Protein AF-A0A973ED53-F1 (afdb_monomer_lite)

Foldseek 3Di:
DVVVVLLVVLCVLQVVLVVVLVVCCVPPDDVPDPPNVVVNCVSNVVSVVSSVVSSCVVVVVVVPD

Structure (mmCIF, N/CA/C/O backbone):
data_AF-A0A973ED53-F1
#
_entry.id   AF-A0A973ED53-F1
#
loop_
_atom_site.group_PDB
_atom_site.id
_atom_site.type_symbol
_atom_site.label_atom_id
_atom_site.label_alt_id
_atom_site.label_comp_id
_atom_site.label_asym_id
_atom_site.label_entity_id
_atom_site.label_seq_id
_atom_site.pdbx_PDB_ins_code
_atom_site.Cartn_x
_atom_site.Cartn_y
_atom_site.Cartn_z
_atom_site.occupancy
_atom_site.B_iso_or_equiv
_atom_site.auth_seq_id
_atom_site.auth_comp_id
_atom_site.auth_asym_id
_atom_site.auth_atom_id
_a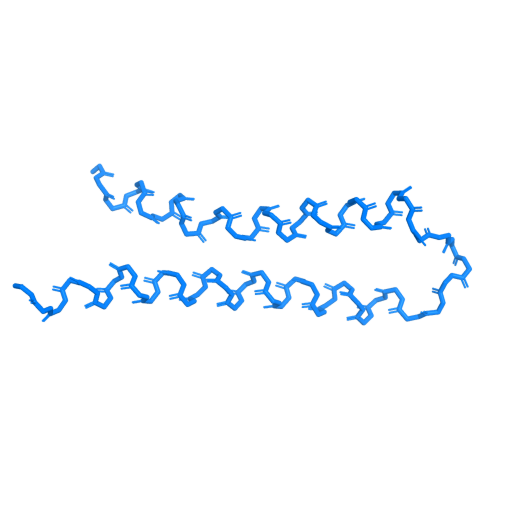tom_site.pdbx_PDB_model_num
ATOM 1 N N . MET A 1 1 ? -8.843 3.606 20.962 1.00 58.78 1 MET A N 1
ATOM 2 C CA . MET A 1 1 ? -7.643 2.774 20.713 1.00 58.78 1 MET A CA 1
ATOM 3 C C . MET A 1 1 ? -7.904 1.590 19.765 1.00 58.78 1 MET A C 1
ATOM 5 O O . MET A 1 1 ? -7.360 1.607 18.671 1.00 58.78 1 MET A O 1
ATOM 9 N N . LEU A 1 2 ? -8.802 0.631 20.067 1.00 68.81 2 LEU A N 1
ATOM 10 C CA . LEU A 1 2 ? -9.045 -0.554 19.201 1.00 68.81 2 LEU A CA 1
ATOM 11 C C . LEU A 1 2 ? -9.468 -0.261 17.744 1.00 68.81 2 LEU A C 1
ATOM 13 O O . LEU A 1 2 ? -9.146 -1.033 16.846 1.00 68.81 2 LEU A O 1
ATOM 17 N N . LYS A 1 3 ? -10.205 0.831 17.485 1.00 68.62 3 LYS A N 1
ATOM 18 C CA . LYS A 1 3 ? -10.603 1.218 16.114 1.00 68.62 3 LYS A CA 1
ATOM 19 C C . LYS A 1 3 ? -9.391 1.535 15.228 1.00 68.62 3 LYS A C 1
ATOM 21 O O . LYS A 1 3 ? -9.378 1.136 14.073 1.00 68.62 3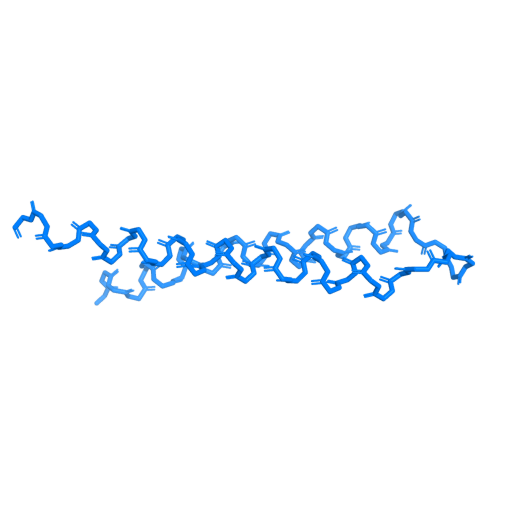 LYS A O 1
ATOM 26 N N . ILE A 1 4 ? -8.384 2.206 15.786 1.00 75.62 4 ILE A N 1
ATOM 27 C CA . ILE A 1 4 ? -7.169 2.616 15.065 1.00 75.62 4 ILE A CA 1
ATOM 28 C C . ILE A 1 4 ? -6.342 1.380 14.707 1.00 75.62 4 ILE A C 1
ATOM 30 O O . ILE A 1 4 ? -5.880 1.261 13.580 1.00 75.62 4 ILE A O 1
ATOM 34 N N . LEU A 1 5 ? -6.260 0.407 15.621 1.00 78.25 5 LEU A N 1
ATOM 35 C CA . LEU A 1 5 ? -5.574 -0.858 15.369 1.00 78.25 5 LEU A CA 1
ATOM 36 C C . LEU A 1 5 ? -6.233 -1.657 14.233 1.00 78.25 5 LEU A C 1
ATOM 38 O O . LEU A 1 5 ? -5.537 -2.190 13.379 1.00 78.25 5 LEU A O 1
ATOM 42 N N . LYS A 1 6 ? -7.573 -1.686 14.166 1.00 71.81 6 LYS A N 1
ATOM 43 C CA . LYS A 1 6 ? -8.305 -2.325 13.054 1.00 71.81 6 LYS A CA 1
ATOM 44 C C . LYS A 1 6 ? -8.066 -1.631 11.711 1.00 71.81 6 LYS A C 1
ATOM 46 O O . LYS A 1 6 ? -7.976 -2.307 10.690 1.00 71.81 6 LYS A O 1
ATOM 51 N N . ILE A 1 7 ? -7.965 -0.302 11.713 1.00 72.75 7 ILE A N 1
ATOM 52 C CA . ILE A 1 7 ? -7.647 0.485 10.515 1.00 72.75 7 ILE A CA 1
ATOM 53 C C . ILE A 1 7 ? -6.217 0.181 10.060 1.00 72.75 7 ILE A C 1
ATOM 55 O O . ILE A 1 7 ? -6.024 -0.169 8.902 1.00 72.75 7 ILE A O 1
ATOM 59 N N . ALA A 1 8 ? -5.245 0.200 10.977 1.00 78.25 8 ALA A N 1
ATOM 60 C CA . ALA A 1 8 ? -3.857 -0.161 10.688 1.00 78.25 8 ALA A CA 1
ATOM 61 C C . ALA A 1 8 ? -3.729 -1.594 10.138 1.00 78.25 8 ALA A C 1
ATOM 63 O O . ALA A 1 8 ? -3.035 -1.819 9.151 1.00 78.25 8 ALA A O 1
ATOM 64 N N . LEU A 1 9 ? -4.475 -2.554 10.698 1.00 76.94 9 LEU A N 1
ATOM 65 C CA . LEU A 1 9 ? -4.526 -3.925 10.176 1.00 76.94 9 LEU A CA 1
ATOM 66 C C . LEU A 1 9 ? -5.159 -4.009 8.780 1.00 76.94 9 LEU A C 1
ATOM 68 O O . LEU A 1 9 ? -4.775 -4.852 7.978 1.00 76.94 9 LEU A O 1
ATOM 72 N N . SER A 1 10 ? -6.117 -3.131 8.476 1.00 74.88 10 SER A N 1
ATOM 73 C CA . SER A 1 10 ? -6.752 -3.064 7.152 1.00 74.88 10 SER A CA 1
ATOM 74 C C . SER A 1 10 ? -5.836 -2.439 6.095 1.00 74.88 10 SER A C 1
ATOM 76 O O . SER A 1 10 ? -6.083 -2.626 4.908 1.00 74.88 10 SER A O 1
ATOM 78 N N . LEU A 1 11 ? -4.778 -1.728 6.504 1.00 77.19 11 LEU A N 1
ATOM 79 C CA . LEU A 1 11 ? -3.747 -1.150 5.631 1.00 77.19 11 LEU A CA 1
ATOM 80 C C . LEU A 1 11 ? -2.615 -2.132 5.290 1.00 77.19 11 LEU A C 1
ATOM 82 O O . LEU A 1 11 ? -1.946 -1.948 4.277 1.00 77.19 11 LEU A O 1
ATOM 86 N N . LEU A 1 12 ? -2.424 -3.195 6.079 1.00 81.69 12 LEU A N 1
ATOM 87 C CA . LEU A 1 12 ? -1.454 -4.258 5.786 1.00 81.69 12 LEU A CA 1
ATOM 88 C C . LEU A 1 12 ? -1.579 -4.864 4.378 1.00 81.69 12 LEU A C 1
ATOM 90 O O . LEU A 1 12 ? -0.556 -4.933 3.702 1.00 81.69 12 LEU A O 1
ATOM 94 N N . PRO A 1 13 ? -2.767 -5.283 3.891 1.00 77.38 13 PRO A N 1
ATOM 95 C CA . PRO A 1 13 ? -2.894 -5.833 2.537 1.00 77.38 13 PRO A CA 1
ATOM 96 C C . PRO A 1 13 ? -2.479 -4.833 1.448 1.00 77.38 13 PRO A C 1
ATOM 98 O O . PRO A 1 13 ? -1.906 -5.235 0.440 1.00 77.38 13 PRO A O 1
ATOM 101 N N . TRP A 1 14 ? -2.703 -3.534 1.661 1.00 81.31 14 TRP A N 1
ATOM 102 C CA . TRP A 1 14 ? -2.262 -2.496 0.731 1.00 81.31 14 TRP A CA 1
ATOM 103 C C . TRP A 1 14 ? -0.739 -2.313 0.748 1.00 81.31 14 TRP A C 1
ATOM 105 O O . TRP A 1 14 ? -0.125 -2.244 -0.317 1.00 81.31 14 TRP A O 1
ATOM 115 N N . LEU A 1 15 ? -0.112 -2.333 1.933 1.00 80.69 15 LEU A N 1
ATOM 116 C CA . LEU A 1 15 ? 1.353 -2.345 2.055 1.00 80.69 15 LEU A CA 1
ATOM 117 C C . LEU A 1 15 ? 1.973 -3.582 1.390 1.00 80.69 15 LEU A C 1
ATOM 119 O O . LEU A 1 15 ? 2.987 -3.464 0.708 1.00 80.69 15 LEU A O 1
ATOM 123 N N . LEU A 1 16 ? 1.353 -4.754 1.553 1.00 82.56 16 LEU A N 1
ATOM 124 C CA . LEU A 1 16 ? 1.768 -5.994 0.894 1.00 82.56 16 LEU A CA 1
ATOM 125 C C . LEU A 1 16 ? 1.689 -5.881 -0.632 1.00 82.56 16 LEU A C 1
ATOM 127 O O . LEU A 1 16 ? 2.621 -6.302 -1.312 1.00 82.56 16 LEU A O 1
ATOM 131 N N . SER A 1 17 ? 0.633 -5.269 -1.178 1.00 81.88 17 SER A N 1
ATOM 132 C CA . SER A 1 17 ? 0.552 -4.989 -2.617 1.00 81.88 17 SER A CA 1
ATOM 133 C C . SER A 1 17 ? 1.630 -4.013 -3.087 1.00 81.88 17 SER A C 1
ATOM 135 O O . SER A 1 17 ? 2.228 -4.261 -4.130 1.00 81.88 17 SER A O 1
ATOM 137 N N . MET A 1 18 ? 1.922 -2.940 -2.338 1.00 82.44 18 MET A N 1
ATOM 138 C CA . MET A 1 18 ? 3.031 -2.035 -2.682 1.00 82.44 18 MET A CA 1
ATOM 139 C C . MET A 1 18 ? 4.381 -2.751 -2.652 1.00 82.44 18 MET A C 1
ATOM 141 O O . MET A 1 18 ? 5.195 -2.555 -3.550 1.00 82.44 18 MET A O 1
ATOM 145 N N . TYR A 1 19 ? 4.616 -3.598 -1.651 1.00 83.19 19 TYR A N 1
ATOM 146 C CA . TYR A 1 19 ? 5.856 -4.358 -1.548 1.00 83.19 19 TYR A CA 1
ATOM 147 C C . TYR A 1 19 ? 5.994 -5.377 -2.684 1.00 83.19 19 TYR A C 1
ATOM 149 O O . TYR A 1 19 ? 7.042 -5.449 -3.318 1.00 83.19 19 TYR A O 1
ATOM 157 N N . GLY A 1 20 ? 4.925 -6.114 -3.000 1.00 80.81 20 GLY A N 1
ATOM 158 C CA . GLY A 1 20 ? 4.897 -7.029 -4.142 1.00 80.81 20 GLY A CA 1
ATOM 159 C C . GLY A 1 20 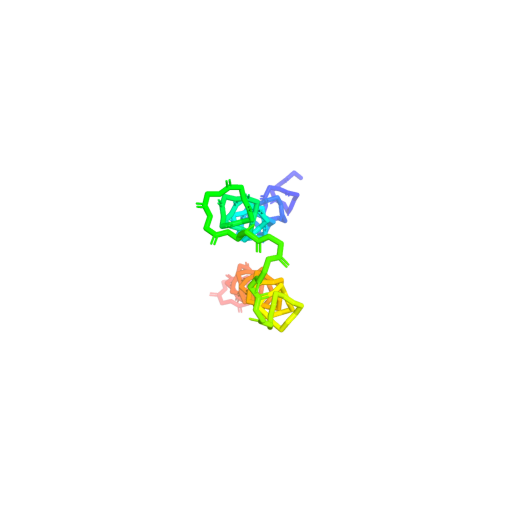? 5.125 -6.304 -5.468 1.00 80.81 20 GLY A C 1
ATOM 160 O O . GLY A 1 20 ? 5.863 -6.799 -6.314 1.00 80.81 20 GLY A O 1
ATOM 161 N N . PHE A 1 21 ? 4.563 -5.101 -5.621 1.00 80.19 21 PHE A N 1
ATOM 162 C CA . PHE A 1 21 ? 4.804 -4.248 -6.781 1.00 80.19 21 PHE A CA 1
ATOM 163 C C . PHE A 1 21 ? 6.273 -3.838 -6.889 1.00 80.19 21 PHE A C 1
ATOM 165 O O . PHE A 1 21 ? 6.876 -4.023 -7.938 1.00 80.19 21 PHE A O 1
ATOM 172 N N . TYR A 1 22 ? 6.862 -3.345 -5.799 1.00 77.00 22 TYR A N 1
ATOM 173 C CA . TYR A 1 22 ? 8.271 -2.953 -5.749 1.00 77.00 22 TYR A CA 1
ATOM 174 C C . TYR A 1 22 ? 9.216 -4.130 -6.025 1.00 77.00 22 TYR A C 1
ATOM 176 O O . TYR A 1 22 ? 10.212 -3.982 -6.733 1.00 77.00 22 TYR A O 1
ATOM 184 N N . TRP A 1 23 ? 8.888 -5.313 -5.503 1.00 79.94 23 TRP A N 1
ATOM 185 C CA . TRP A 1 23 ? 9.651 -6.530 -5.754 1.00 79.94 23 TRP A CA 1
ATOM 186 C C . TRP A 1 23 ? 9.572 -6.961 -7.221 1.00 79.94 23 TRP A C 1
ATOM 188 O O . TRP A 1 23 ? 10.604 -7.268 -7.816 1.00 79.94 23 TRP A O 1
ATOM 198 N N . LEU A 1 24 ? 8.372 -6.958 -7.819 1.00 74.69 24 LEU A N 1
ATOM 199 C CA . LEU A 1 24 ? 8.198 -7.244 -9.248 1.00 74.69 24 LEU A CA 1
ATOM 200 C C . LEU A 1 24 ? 8.929 -6.220 -10.118 1.00 74.69 24 LEU A C 1
ATOM 202 O O . LEU A 1 24 ? 9.566 -6.601 -11.096 1.00 74.69 24 LEU A O 1
ATOM 206 N N . ASP A 1 25 ? 8.859 -4.945 -9.745 1.00 72.19 25 ASP A N 1
ATOM 207 C CA . ASP A 1 25 ? 9.531 -3.862 -10.452 1.00 72.19 25 ASP A CA 1
ATOM 208 C C . ASP A 1 25 ? 11.062 -4.018 -10.404 1.00 72.19 25 ASP A C 1
ATOM 210 O O . ASP A 1 25 ? 11.722 -3.852 -11.425 1.00 72.19 25 ASP A O 1
ATOM 214 N N . SER A 1 26 ? 11.607 -4.431 -9.253 1.00 69.75 26 SER A N 1
ATOM 215 C CA . SER A 1 26 ? 13.055 -4.563 -9.028 1.00 69.75 26 SER A CA 1
ATOM 216 C C . SER A 1 26 ? 13.670 -5.866 -9.554 1.00 69.75 26 SER A C 1
ATOM 218 O O . SER A 1 26 ? 14.843 -5.871 -9.912 1.00 69.75 26 SER A O 1
ATOM 220 N N . ASN A 1 27 ? 12.928 -6.981 -9.566 1.00 66.81 27 ASN A N 1
ATOM 221 C CA . ASN A 1 27 ? 13.456 -8.290 -9.990 1.00 66.81 27 AS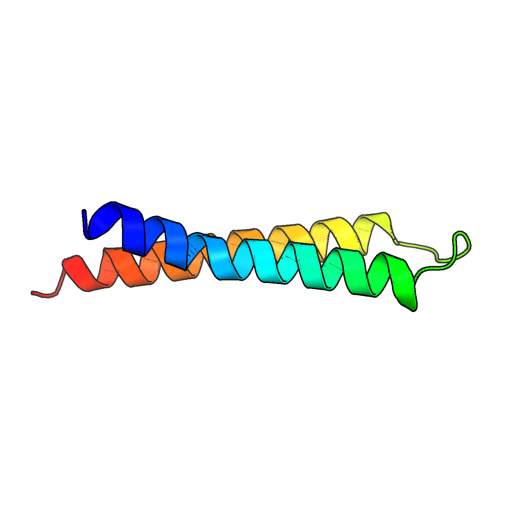N A CA 1
ATOM 222 C C . ASN A 1 27 ? 12.980 -8.742 -11.375 1.00 66.81 27 ASN A C 1
ATOM 224 O O . ASN A 1 27 ? 13.675 -9.521 -12.020 1.00 66.81 27 ASN A O 1
ATOM 228 N N . LEU A 1 28 ? 11.786 -8.329 -11.812 1.00 63.09 28 LEU A N 1
ATOM 229 C CA . LEU A 1 28 ? 11.121 -8.915 -12.982 1.00 63.09 28 LEU A CA 1
ATOM 230 C C . LEU A 1 28 ? 10.909 -7.933 -14.139 1.00 63.09 28 LEU A C 1
ATOM 232 O O . LEU A 1 28 ? 10.679 -8.382 -15.261 1.00 63.09 28 LEU A O 1
ATOM 236 N N . TRP A 1 29 ? 10.940 -6.620 -13.900 1.00 61.09 29 TRP A N 1
ATOM 237 C CA . TRP A 1 29 ? 10.609 -5.626 -14.921 1.00 61.09 29 TRP A CA 1
ATOM 238 C C . TRP A 1 29 ? 11.826 -4.862 -15.439 1.00 61.09 29 TRP A C 1
ATOM 240 O O . TRP A 1 29 ? 12.190 -3.793 -14.948 1.00 61.09 29 TRP A O 1
ATOM 250 N N . ASP A 1 30 ? 12.376 -5.362 -16.540 1.00 61.03 30 ASP A 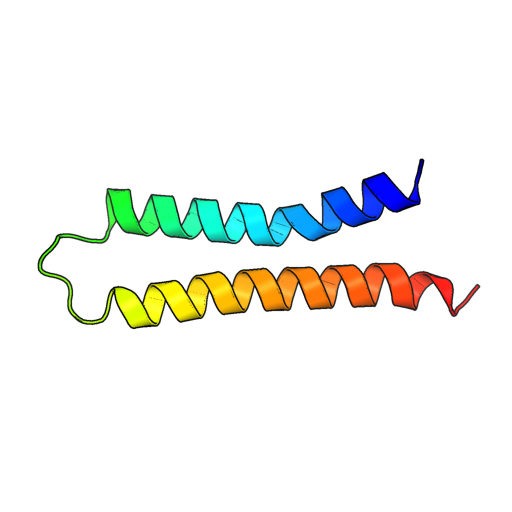N 1
ATOM 251 C CA . ASP A 1 30 ? 13.289 -4.601 -17.387 1.00 61.03 30 ASP A CA 1
ATOM 252 C C . ASP A 1 30 ? 12.518 -3.488 -18.133 1.00 61.03 30 ASP A C 1
ATOM 254 O O . ASP A 1 30 ? 11.318 -3.628 -18.414 1.00 61.03 30 ASP A O 1
ATOM 258 N N . ALA A 1 31 ? 13.169 -2.360 -18.447 1.00 59.00 31 ALA A N 1
ATOM 259 C CA . ALA A 1 31 ? 12.555 -1.204 -19.126 1.00 59.00 31 ALA A CA 1
ATOM 260 C C . ALA A 1 31 ? 11.873 -1.568 -20.464 1.00 59.00 31 ALA A C 1
ATOM 262 O O . ALA A 1 31 ? 10.990 -0.852 -20.934 1.00 59.00 31 ALA A O 1
ATOM 263 N N . SER A 1 32 ? 12.235 -2.722 -21.021 1.00 62.34 32 SER A N 1
ATOM 264 C CA . SER A 1 32 ? 11.732 -3.296 -22.269 1.00 62.34 32 SER A CA 1
ATOM 265 C C . SER A 1 32 ? 10.375 -4.017 -22.149 1.00 62.34 32 SER A C 1
ATOM 267 O O . SER A 1 32 ? 9.830 -4.457 -23.159 1.00 62.34 32 SER A O 1
ATOM 269 N N . THR A 1 33 ? 9.810 -4.171 -20.942 1.00 59.97 33 THR A N 1
ATOM 270 C CA . THR A 1 33 ? 8.606 -4.997 -20.715 1.00 59.97 33 THR A CA 1
ATOM 271 C C . THR A 1 33 ? 7.311 -4.271 -21.135 1.00 59.97 33 THR A C 1
ATOM 273 O O . THR A 1 33 ? 6.925 -3.285 -20.491 1.00 59.97 33 THR A O 1
ATOM 276 N N . PRO A 1 34 ? 6.570 -4.745 -22.160 1.00 60.53 34 PRO A N 1
ATOM 277 C CA . PRO A 1 34 ? 5.294 -4.150 -22.553 1.00 60.53 34 PRO A CA 1
ATOM 278 C C . PRO A 1 34 ? 4.234 -4.380 -21.463 1.00 60.53 34 PRO A C 1
ATOM 280 O O . PRO A 1 34 ? 4.186 -5.438 -20.844 1.00 60.53 34 PRO A O 1
ATOM 283 N N . HIS A 1 35 ? 3.342 -3.404 -21.256 1.00 65.81 35 HIS A N 1
ATOM 284 C CA . HIS A 1 35 ? 2.195 -3.457 -20.323 1.00 65.81 35 HIS A CA 1
ATOM 285 C C . HIS A 1 35 ? 2.466 -3.240 -18.821 1.00 65.81 35 HIS A C 1
ATOM 287 O O . HIS A 1 35 ? 1.541 -3.402 -18.019 1.00 65.81 35 HIS A O 1
ATOM 293 N N . ARG A 1 36 ? 3.655 -2.752 -18.442 1.00 66.06 36 ARG A N 1
ATOM 294 C CA . ARG A 1 36 ? 4.028 -2.350 -17.065 1.00 66.06 36 ARG A CA 1
ATOM 295 C C . ARG A 1 36 ? 2.927 -1.534 -16.356 1.00 66.06 36 ARG A C 1
ATOM 297 O O . ARG A 1 36 ? 2.486 -1.877 -15.263 1.00 66.06 36 ARG A O 1
ATOM 304 N N . GLY A 1 37 ? 2.365 -0.539 -17.051 1.00 70.06 37 GLY A N 1
ATOM 305 C CA . GLY A 1 37 ? 1.294 0.312 -16.514 1.00 70.06 37 GLY A CA 1
ATOM 306 C C . GLY A 1 37 ? -0.023 -0.414 -16.203 1.00 70.06 37 GLY A C 1
ATOM 307 O O . GLY A 1 37 ? -0.667 -0.110 -15.203 1.00 70.06 37 GLY A O 1
ATOM 308 N N . LYS A 1 38 ? -0.426 -1.414 -17.001 1.00 77.69 38 LYS A N 1
ATOM 309 C CA . LYS A 1 38 ? -1.652 -2.195 -16.732 1.00 77.69 38 LYS A CA 1
ATOM 310 C C . LYS A 1 38 ? -1.491 -3.070 -15.493 1.00 77.69 38 LYS A C 1
ATOM 312 O O . LYS A 1 38 ? -2.415 -3.167 -14.687 1.00 77.69 38 LYS A O 1
ATOM 317 N N . LEU A 1 39 ? -0.316 -3.672 -15.333 1.00 77.56 39 LEU A N 1
ATOM 318 C CA . LEU A 1 39 ? -0.006 -4.516 -14.186 1.00 77.56 39 LEU A CA 1
ATOM 319 C C . LEU A 1 39 ? 0.102 -3.701 -12.891 1.00 77.56 39 LEU A C 1
ATOM 321 O O . LEU A 1 39 ? -0.411 -4.152 -11.872 1.00 77.56 39 LEU A O 1
ATOM 325 N N . SER A 1 40 ? 0.654 -2.479 -12.930 1.00 78.56 40 SER A N 1
ATOM 326 C CA . SER A 1 40 ? 0.616 -1.554 -11.785 1.00 78.56 40 SER A CA 1
ATOM 327 C C . SER A 1 40 ? -0.807 -1.283 -11.325 1.00 78.56 40 SER A C 1
ATOM 329 O O . SER A 1 40 ? -1.112 -1.418 -10.143 1.00 78.56 40 SER A O 1
ATOM 331 N N . VAL A 1 41 ? -1.694 -0.932 -12.260 1.00 81.50 41 VAL A N 1
ATOM 332 C CA . VAL A 1 41 ? -3.088 -0.601 -11.942 1.00 81.50 41 VAL A CA 1
ATOM 333 C C . VAL A 1 41 ? -3.827 -1.822 -11.398 1.00 81.50 41 VAL A C 1
ATOM 335 O O . VAL A 1 41 ? -4.568 -1.694 -10.425 1.00 81.50 41 VAL A O 1
ATOM 338 N N . MET A 1 42 ? -3.588 -3.013 -11.957 1.00 83.00 42 MET A N 1
ATOM 339 C CA . MET A 1 42 ? -4.144 -4.260 -11.424 1.00 83.00 42 MET A CA 1
ATOM 340 C C . MET A 1 42 ? -3.636 -4.566 -10.010 1.00 83.00 42 MET A C 1
ATOM 342 O O . MET A 1 42 ? -4.445 -4.898 -9.143 1.00 83.00 42 MET A O 1
ATOM 346 N N . LEU A 1 43 ? -2.334 -4.408 -9.739 1.00 81.75 43 LEU A N 1
ATOM 347 C CA . LEU A 1 43 ? -1.773 -4.656 -8.408 1.00 81.75 43 LEU A CA 1
ATOM 348 C C . LEU A 1 43 ? -2.305 -3.656 -7.376 1.00 81.75 43 LEU A C 1
ATOM 350 O O . LEU A 1 43 ? -2.793 -4.070 -6.324 1.00 81.75 43 LEU A O 1
ATOM 354 N N . MET A 1 44 ? -2.287 -2.358 -7.690 1.00 82.31 44 MET A N 1
ATOM 355 C CA . MET A 1 44 ? -2.822 -1.313 -6.811 1.00 82.31 44 MET A CA 1
ATOM 356 C C . MET A 1 44 ? -4.320 -1.518 -6.562 1.00 82.31 44 MET A C 1
ATOM 358 O O . MET A 1 44 ? -4.774 -1.466 -5.419 1.00 82.31 44 MET A O 1
ATOM 362 N N . GLY A 1 45 ? -5.078 -1.790 -7.629 1.00 87.12 45 GLY A N 1
ATOM 363 C CA . GLY A 1 45 ? -6.514 -2.040 -7.567 1.00 87.12 45 GLY A CA 1
ATOM 364 C C . GLY A 1 45 ? -6.844 -3.253 -6.701 1.00 87.12 45 GLY A C 1
ATOM 365 O O . GLY A 1 45 ? -7.750 -3.182 -5.873 1.00 87.12 45 GLY A O 1
ATOM 366 N N . SER A 1 46 ? -6.063 -4.331 -6.813 1.00 83.62 46 SER A N 1
ATOM 367 C CA . SER A 1 46 ? -6.218 -5.518 -5.968 1.00 83.62 46 SER A CA 1
ATOM 368 C C . SER A 1 46 ? -5.930 -5.226 -4.492 1.00 83.62 46 SER A C 1
ATOM 370 O O . SER A 1 46 ? -6.719 -5.622 -3.635 1.00 83.62 46 SER A O 1
ATOM 372 N N . GLY A 1 47 ? -4.877 -4.459 -4.186 1.00 83.81 47 GLY A N 1
ATOM 373 C CA . GLY A 1 47 ? -4.531 -4.074 -2.815 1.00 83.81 47 GLY A CA 1
ATOM 374 C C . GLY A 1 47 ? -5.598 -3.191 -2.176 1.00 83.81 47 GLY A C 1
ATOM 375 O O . GLY A 1 47 ? -5.978 -3.392 -1.024 1.00 83.81 47 GLY A O 1
ATOM 376 N N . MET A 1 48 ? -6.148 -2.255 -2.950 1.00 84.75 48 MET A N 1
ATOM 377 C CA . MET A 1 48 ? -7.208 -1.361 -2.493 1.00 84.75 48 MET A CA 1
ATOM 378 C C . MET A 1 48 ? -8.537 -2.108 -2.303 1.00 84.75 48 MET A C 1
ATOM 380 O O . MET A 1 48 ? -9.210 -1.915 -1.289 1.00 84.75 48 MET A O 1
ATOM 384 N N . ALA A 1 49 ? -8.880 -3.026 -3.213 1.00 85.06 49 ALA A N 1
ATOM 385 C CA . ALA A 1 49 ? -10.042 -3.904 -3.076 1.00 85.06 49 ALA A CA 1
ATOM 386 C C . ALA A 1 49 ? -9.919 -4.825 -1.851 1.00 85.06 49 ALA A C 1
ATOM 388 O O . ALA A 1 49 ? -10.877 -4.969 -1.090 1.00 85.06 49 ALA A O 1
ATOM 389 N N . LEU A 1 50 ? -8.735 -5.394 -1.607 1.00 81.81 50 LEU A N 1
ATOM 390 C CA . LEU A 1 50 ? -8.451 -6.211 -0.426 1.00 81.81 50 LEU A CA 1
ATOM 391 C C . LEU A 1 50 ? -8.556 -5.399 0.867 1.00 81.81 50 LEU A C 1
ATOM 393 O O . LEU A 1 50 ? -9.216 -5.857 1.798 1.00 81.81 50 LEU A O 1
ATOM 397 N N . SER A 1 51 ? -7.988 -4.189 0.921 1.00 80.00 51 SER A N 1
ATOM 398 C CA . SER A 1 51 ? -8.155 -3.277 2.063 1.00 80.00 51 SER A CA 1
ATOM 399 C C . SER A 1 51 ? -9.621 -2.943 2.317 1.00 80.00 51 SER A C 1
ATOM 401 O O . SER A 1 51 ? -10.062 -2.964 3.466 1.00 80.00 51 SER A O 1
ATOM 403 N N . PHE A 1 52 ? -10.396 -2.680 1.263 1.00 80.88 52 PHE A N 1
ATOM 404 C CA . PHE A 1 52 ? -11.817 -2.374 1.388 1.00 80.88 52 PHE A CA 1
ATOM 405 C C . PHE A 1 52 ? -12.624 -3.584 1.882 1.00 80.88 52 PHE A C 1
ATOM 407 O O . PHE A 1 52 ? -13.461 -3.442 2.773 1.00 80.88 52 PHE A O 1
ATOM 414 N N . LEU A 1 53 ? -12.338 -4.789 1.378 1.00 82.19 53 LEU A N 1
ATOM 415 C CA . LEU A 1 53 ? -12.970 -6.031 1.835 1.00 82.19 53 LEU A CA 1
ATOM 416 C C . LEU A 1 53 ? -12.611 -6.366 3.287 1.00 82.19 53 LEU A C 1
ATOM 418 O O . LEU A 1 53 ? -13.496 -6.741 4.055 1.00 82.19 53 LEU A O 1
ATOM 422 N N . LEU A 1 54 ? -11.345 -6.212 3.685 1.00 80.81 54 LEU A N 1
ATOM 423 C CA . LEU A 1 54 ? -10.895 -6.427 5.065 1.00 80.81 54 LEU A CA 1
ATOM 424 C C . LEU A 1 54 ? -11.529 -5.422 6.021 1.00 80.81 54 LEU A C 1
ATOM 426 O O . LEU A 1 54 ? -12.055 -5.822 7.061 1.00 80.81 54 LEU A O 1
ATOM 430 N N . TYR A 1 55 ? -11.551 -4.145 5.642 1.00 76.81 55 TYR A N 1
ATOM 431 C CA . TYR A 1 55 ? -12.223 -3.105 6.409 1.00 76.81 55 TYR A CA 1
ATOM 432 C C . TYR A 1 55 ? -13.719 -3.406 6.545 1.00 76.81 55 TYR A C 1
ATOM 434 O O . TYR A 1 55 ? -14.243 -3.426 7.657 1.00 76.81 55 TYR A O 1
ATOM 442 N N . SER A 1 56 ? -14.390 -3.732 5.436 1.00 78.69 56 SER A N 1
ATOM 443 C CA . SER A 1 56 ? -15.813 -4.074 5.409 1.00 78.69 56 SER A CA 1
ATOM 444 C C . SER A 1 56 ? -16.120 -5.308 6.255 1.00 78.69 56 SER A C 1
ATOM 446 O O . SER A 1 56 ? -17.048 -5.271 7.057 1.00 78.69 56 SER A O 1
ATOM 448 N N . ARG A 1 57 ? -15.303 -6.371 6.201 1.00 75.94 57 ARG A N 1
ATOM 449 C CA . ARG A 1 57 ? -15.471 -7.548 7.071 1.00 75.94 57 ARG A CA 1
ATOM 450 C C . ARG A 1 57 ? -15.246 -7.213 8.542 1.00 75.94 57 ARG A C 1
ATOM 452 O O . ARG A 1 57 ? -16.073 -7.576 9.371 1.00 75.94 57 ARG A O 1
ATOM 459 N N . LEU A 1 58 ? -14.184 -6.485 8.888 1.00 72.12 58 LEU A N 1
ATOM 460 C CA . LEU A 1 58 ? -13.895 -6.087 10.273 1.00 72.12 58 LEU A CA 1
ATOM 461 C C . LEU A 1 58 ? -14.963 -5.155 10.868 1.00 72.12 58 LEU A C 1
ATOM 463 O O . LEU A 1 58 ? -15.151 -5.143 12.093 1.00 72.12 58 LEU A O 1
ATOM 467 N N . LEU A 1 59 ? -15.644 -4.377 10.020 1.00 67.50 59 LEU A N 1
ATOM 468 C CA . LEU A 1 59 ? -16.751 -3.497 10.388 1.00 67.50 59 LEU A CA 1
ATOM 469 C C . LEU A 1 59 ? -18.093 -4.246 10.426 1.00 67.50 59 LEU A C 1
ATOM 471 O O . LEU A 1 59 ? -18.860 -4.053 11.364 1.00 67.50 59 LEU A O 1
ATOM 475 N N . ALA A 1 60 ? -18.356 -5.146 9.477 1.00 61.44 60 ALA A N 1
ATOM 476 C CA . ALA A 1 60 ? -19.549 -5.995 9.435 1.00 61.44 60 ALA A CA 1
ATOM 477 C C . ALA A 1 60 ? -19.610 -6.958 10.630 1.00 61.44 60 ALA A C 1
ATOM 479 O O . ALA A 1 60 ? -20.682 -7.185 11.182 1.00 61.44 60 ALA A O 1
ATOM 480 N N . GLN A 1 61 ? -18.456 -7.416 11.123 1.00 55.88 61 GLN A N 1
ATOM 481 C CA . GLN A 1 61 ? -18.330 -8.188 12.368 1.00 55.88 61 GLN A CA 1
ATOM 482 C C . GLN A 1 61 ? -18.794 -7.421 13.627 1.00 55.88 61 GLN A C 1
ATOM 484 O O . GLN A 1 61 ? -18.897 -8.016 14.694 1.00 55.88 61 GLN A O 1
ATOM 489 N N . ARG A 1 62 ? -19.082 -6.110 13.545 1.00 51.97 62 ARG A N 1
ATOM 490 C CA . ARG A 1 62 ? -19.715 -5.352 14.643 1.00 51.97 62 ARG A CA 1
ATOM 491 C C . ARG A 1 62 ? -21.240 -5.365 14.624 1.00 51.97 62 ARG A C 1
ATOM 493 O O . ARG A 1 62 ? -21.818 -4.937 15.611 1.00 51.97 62 ARG A O 1
ATOM 500 N N . LYS A 1 63 ? -21.891 -5.788 13.535 1.00 44.34 63 LYS A N 1
ATOM 501 C CA . LYS A 1 63 ? -23.360 -5.729 13.426 1.00 44.34 63 LYS A CA 1
ATOM 502 C C . LYS A 1 63 ? -24.063 -6.991 13.952 1.00 44.34 63 LYS A C 1
ATOM 504 O O . LYS A 1 63 ? -25.281 -6.988 14.059 1.00 44.34 63 LYS A O 1
ATOM 509 N N . THR A 1 64 ? -23.315 -8.035 14.318 1.00 47.19 64 THR A N 1
ATOM 510 C CA . THR A 1 64 ? -23.866 -9.327 14.777 1.00 47.19 64 THR A CA 1
ATOM 511 C C . THR A 1 64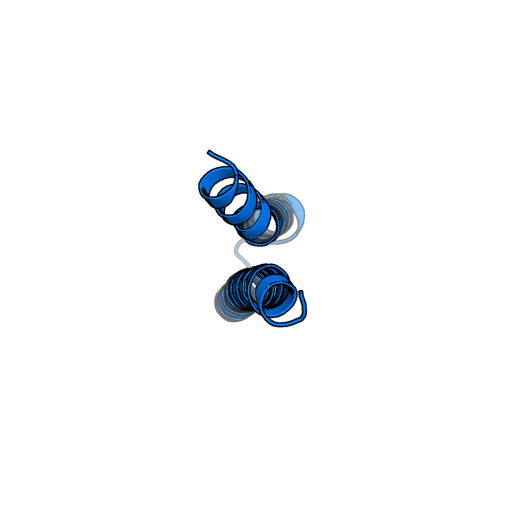 ? -23.564 -9.637 16.250 1.00 47.19 64 THR A C 1
ATOM 513 O O . THR A 1 64 ? -23.528 -10.805 16.633 1.00 47.19 64 THR A O 1
ATOM 516 N N . ARG A 1 65 ? -23.320 -8.625 17.090 1.00 41.31 65 ARG A N 1
ATOM 517 C CA . ARG A 1 65 ? -23.274 -8.805 18.545 1.00 41.31 65 ARG A CA 1
ATOM 518 C C . ARG A 1 65 ? -23.906 -7.629 19.265 1.00 41.31 65 ARG A C 1
ATOM 520 O O . ARG A 1 65 ? -23.652 -6.490 18.815 1.00 41.31 65 ARG A O 1
#

Radius of gyration: 15.39 Å; chains: 1; bounding box: 37×12×43 Å

pLDDT: mean 73.06, std 10.51, range [41.31, 87.12]

Sequence (65 aa):
MLKILKIALSLLPWLLSMYGFYWLDSNLWDASTPHRGKLSVMLMGSGMALSFLLYSRLLAQRKTR

Secondary structure (DSSP, 8-state):
-HHHHHHHHHHHHHHHHHHHHHHHHHHT--TT-TTHHHHHHHHHHHHHHHHHHHHHHHHHTTTT-